Protein AF-A0A1Z9LY02-F1 (afdb_monomer_lite)

pLDDT: mean 76.51, std 13.0, range [57.12, 95.88]

Radius of gyration: 26.52 Å; chains: 1; bounding box: 46×36×66 Å

Structure (mmCIF, N/CA/C/O backbone):
data_AF-A0A1Z9LY02-F1
#
_entry.id   AF-A0A1Z9LY02-F1
#
loop_
_atom_site.group_PDB
_atom_site.id
_atom_site.type_symbol
_atom_site.label_atom_id
_atom_site.label_alt_id
_atom_site.label_comp_id
_atom_site.label_asym_id
_atom_site.label_entity_id
_atom_site.label_seq_id
_atom_site.pdbx_PDB_ins_code
_atom_site.Cartn_x
_atom_site.Cartn_y
_atom_site.Cartn_z
_atom_site.occupancy
_atom_site.B_iso_or_equiv
_atom_site.auth_seq_id
_atom_site.auth_comp_id
_atom_site.auth_asym_id
_atom_site.auth_atom_id
_atom_site.pdbx_PDB_model_num
ATOM 1 N N . MET A 1 1 ? 29.353 24.395 -49.100 1.00 71.88 1 MET A N 1
ATOM 2 C CA . MET A 1 1 ? 28.137 24.022 -48.342 1.00 71.88 1 MET A CA 1
ATOM 3 C C . MET A 1 1 ? 27.803 22.582 -48.687 1.00 71.88 1 MET A C 1
ATOM 5 O O . MET A 1 1 ? 27.830 22.262 -49.871 1.00 71.88 1 MET A O 1
ATOM 9 N N . LYS A 1 2 ? 27.563 21.715 -47.696 1.00 73.38 2 LYS A N 1
ATOM 10 C CA . LYS A 1 2 ? 27.079 20.348 -47.959 1.00 73.38 2 LYS A CA 1
ATOM 11 C C . LYS A 1 2 ? 25.687 20.432 -48.602 1.00 73.38 2 LYS A C 1
ATOM 13 O O . LYS A 1 2 ? 24.901 21.297 -48.212 1.00 73.38 2 LYS A O 1
ATOM 18 N N . LYS A 1 3 ? 25.389 19.585 -49.592 1.00 83.69 3 LYS A N 1
ATOM 19 C CA . LYS A 1 3 ? 24.049 19.536 -50.195 1.00 83.69 3 LYS A CA 1
ATOM 20 C C . LYS A 1 3 ? 23.097 18.811 -49.242 1.00 83.69 3 LYS A C 1
ATOM 22 O O . LYS A 1 3 ? 23.521 17.927 -48.502 1.00 83.69 3 LYS A O 1
ATOM 27 N N . LEU A 1 4 ? 21.806 19.149 -49.283 1.00 73.31 4 LEU A N 1
ATOM 28 C CA . LEU A 1 4 ? 20.780 18.470 -48.476 1.00 73.31 4 LEU A CA 1
ATOM 29 C C . LEU A 1 4 ? 20.786 16.946 -48.683 1.00 73.31 4 LEU A C 1
ATOM 31 O O . LEU A 1 4 ? 20.618 16.202 -47.724 1.00 73.31 4 LEU A O 1
ATOM 35 N N . 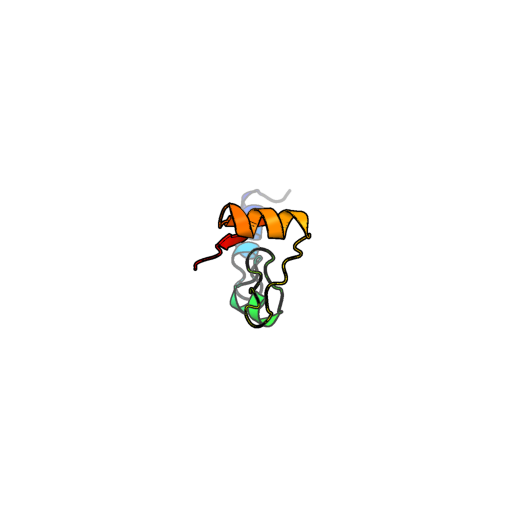SER A 1 5 ? 21.050 16.485 -49.908 1.00 76.62 5 SER A N 1
ATOM 36 C CA . SER A 1 5 ? 21.201 15.062 -50.236 1.00 76.62 5 SER A CA 1
ATOM 37 C C . SER A 1 5 ? 22.282 14.376 -49.404 1.00 76.62 5 SER A C 1
ATOM 39 O O . SER A 1 5 ? 22.085 13.262 -48.927 1.00 76.62 5 SER A O 1
ATOM 41 N N . ASP A 1 6 ? 23.412 15.052 -49.206 1.00 78.44 6 ASP A N 1
ATOM 42 C CA . ASP A 1 6 ? 24.569 14.488 -48.518 1.00 78.44 6 ASP A CA 1
ATOM 43 C C . ASP A 1 6 ? 24.274 14.357 -47.021 1.00 78.44 6 ASP A C 1
ATOM 45 O O . ASP A 1 6 ? 24.601 13.342 -46.417 1.00 78.44 6 ASP A O 1
ATOM 49 N N . ILE A 1 7 ? 23.565 15.339 -46.452 1.00 77.69 7 ILE A N 1
ATOM 50 C CA . ILE A 1 7 ? 23.127 15.345 -45.049 1.00 77.69 7 ILE A CA 1
ATOM 51 C C . ILE A 1 7 ? 22.106 14.229 -44.789 1.00 77.69 7 ILE A C 1
ATOM 53 O O . ILE A 1 7 ? 22.214 13.516 -43.795 1.00 77.69 7 ILE A O 1
ATOM 57 N N . VAL A 1 8 ? 21.133 14.044 -45.687 1.00 69.69 8 VAL A N 1
ATOM 58 C CA . VAL A 1 8 ? 20.114 12.989 -45.557 1.00 69.69 8 VAL A CA 1
ATOM 59 C C . VAL A 1 8 ? 20.744 11.598 -45.665 1.00 69.69 8 VAL A C 1
ATOM 61 O O . VAL A 1 8 ? 20.416 10.719 -44.872 1.00 69.69 8 VAL A O 1
ATOM 64 N N . MET A 1 9 ? 21.687 11.396 -46.592 1.00 72.62 9 MET A N 1
ATOM 65 C CA . MET A 1 9 ? 22.422 10.131 -46.704 1.00 72.62 9 MET A CA 1
ATOM 66 C C . MET A 1 9 ? 23.313 9.862 -45.486 1.00 72.62 9 MET A C 1
ATOM 68 O O . MET A 1 9 ? 23.415 8.718 -45.050 1.00 72.62 9 MET A O 1
ATOM 72 N N . GLU A 1 10 ? 23.959 10.890 -44.934 1.00 70.19 10 GLU A N 1
ATOM 73 C CA . GLU A 1 10 ? 24.799 10.781 -43.736 1.00 70.19 10 GLU A CA 1
ATOM 74 C C . GLU A 1 10 ? 23.952 10.416 -42.505 1.00 70.19 10 GLU A C 1
ATOM 76 O O . GLU A 1 10 ? 24.249 9.438 -41.824 1.00 70.19 10 GLU A O 1
ATOM 81 N N . LEU A 1 11 ? 22.829 11.104 -42.281 1.00 66.94 11 LEU A N 1
ATOM 82 C CA . LEU A 1 11 ? 21.900 10.801 -41.185 1.00 66.94 11 LEU A CA 1
ATOM 83 C C . LEU A 1 11 ? 21.215 9.437 -41.344 1.00 66.94 11 LEU A C 1
ATOM 85 O O . LEU A 1 11 ? 21.044 8.721 -40.360 1.00 66.94 11 LEU A O 1
ATOM 89 N N . GLY A 1 12 ? 20.857 9.049 -42.570 1.00 63.06 12 GLY A N 1
ATOM 90 C CA . GLY A 1 12 ? 20.286 7.732 -42.856 1.00 63.06 12 GLY A CA 1
ATOM 91 C C . GLY A 1 12 ? 21.252 6.588 -42.531 1.00 63.06 12 GLY A C 1
ATOM 92 O O . GLY A 1 12 ? 20.829 5.563 -41.999 1.00 63.06 12 GLY A O 1
ATOM 93 N N . LYS A 1 13 ? 22.558 6.776 -42.772 1.00 61.72 13 LYS A N 1
ATOM 94 C CA . LYS A 1 13 ? 23.609 5.819 -42.379 1.00 61.72 13 LYS A CA 1
ATOM 95 C C . LYS A 1 13 ? 23.763 5.721 -40.862 1.00 61.72 13 LYS A C 1
ATOM 97 O O . LYS A 1 13 ? 23.853 4.616 -40.346 1.00 61.72 13 LYS A O 1
ATOM 102 N N . VAL A 1 14 ? 23.711 6.847 -40.146 1.00 61.41 14 VAL A N 1
ATOM 103 C CA . VAL A 1 14 ? 23.745 6.865 -38.669 1.00 61.41 14 VAL A CA 1
ATOM 104 C C . VAL A 1 14 ? 22.533 6.143 -38.071 1.00 61.41 14 VAL A C 1
ATOM 106 O O . VAL A 1 14 ? 22.654 5.497 -37.038 1.00 61.41 14 VAL A O 1
ATOM 109 N N . GLN A 1 15 ? 21.369 6.204 -38.725 1.00 57.12 15 GLN A N 1
ATOM 110 C CA . GLN A 1 15 ? 20.165 5.507 -38.261 1.00 57.12 15 GLN A CA 1
ATOM 111 C C . GLN A 1 15 ? 20.150 4.000 -38.551 1.00 57.12 15 GLN A C 1
ATOM 113 O O . GLN A 1 15 ? 19.386 3.273 -37.920 1.00 57.12 15 GLN A O 1
ATOM 118 N N . THR A 1 16 ? 20.968 3.530 -39.495 1.00 57.88 16 THR A N 1
ATOM 119 C CA . THR A 1 16 ? 20.955 2.145 -39.998 1.00 57.88 16 THR A CA 1
ATOM 120 C C . THR A 1 16 ? 22.222 1.358 -39.673 1.00 57.88 16 THR A C 1
ATOM 122 O O . THR A 1 16 ? 22.332 0.200 -40.080 1.00 57.88 16 THR A O 1
ATOM 125 N N . ASP A 1 17 ? 23.158 1.950 -38.927 1.00 63.56 17 ASP A N 1
ATOM 126 C CA . ASP A 1 17 ? 24.333 1.250 -38.421 1.00 63.56 17 ASP A CA 1
ATOM 127 C C . ASP A 1 17 ? 23.880 0.100 -37.509 1.00 63.56 17 ASP A C 1
ATOM 129 O O . ASP A 1 17 ? 23.321 0.295 -36.428 1.00 63.56 17 ASP A O 1
ATOM 133 N N . LYS A 1 18 ? 24.054 -1.125 -38.006 1.00 60.66 18 LYS A N 1
ATOM 134 C CA . LYS A 1 18 ? 23.618 -2.352 -37.338 1.00 60.66 18 LYS A CA 1
ATOM 135 C C . LYS A 1 18 ? 24.479 -2.666 -36.116 1.00 60.66 18 LYS A C 1
ATOM 137 O O . LYS A 1 18 ? 23.992 -3.319 -35.192 1.00 60.66 18 LYS A O 1
ATOM 142 N N . ASP A 1 19 ? 25.726 -2.201 -36.123 1.00 66.56 19 ASP A N 1
ATOM 143 C CA . ASP A 1 19 ? 26.716 -2.484 -35.091 1.00 66.56 19 ASP A CA 1
ATOM 144 C C . ASP A 1 19 ? 26.707 -1.406 -33.997 1.00 66.56 19 ASP A C 1
ATOM 146 O O . ASP A 1 19 ? 26.994 -1.706 -32.837 1.00 66.56 19 ASP A O 1
ATOM 150 N N . ASN A 1 20 ? 26.291 -0.178 -34.330 1.00 64.94 20 ASN A N 1
ATOM 151 C CA . ASN A 1 20 ? 26.078 0.902 -33.367 1.00 64.94 20 ASN A CA 1
ATOM 152 C C . ASN A 1 20 ? 24.751 1.649 -33.613 1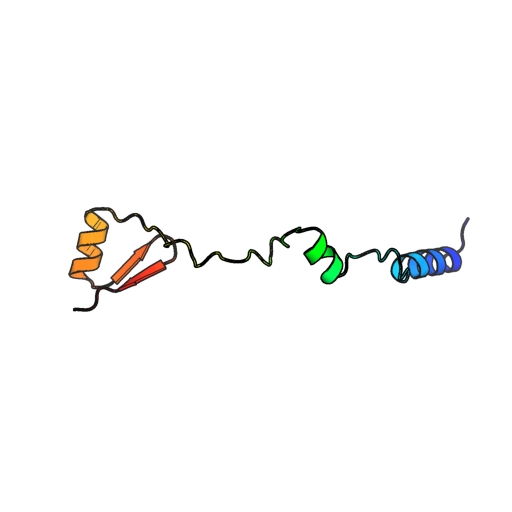.00 64.94 20 ASN A C 1
ATOM 154 O O . ASN A 1 20 ? 24.761 2.824 -33.996 1.00 64.94 20 ASN A O 1
ATOM 158 N N . PRO A 1 21 ? 23.597 0.985 -33.411 1.00 66.81 21 PRO A N 1
ATOM 159 C CA . PRO A 1 21 ? 22.307 1.612 -33.647 1.00 66.81 21 PRO A CA 1
ATOM 160 C C . PRO A 1 21 ? 22.131 2.821 -32.716 1.00 66.81 21 PRO A C 1
ATOM 162 O O . PRO A 1 21 ? 22.510 2.759 -31.542 1.00 66.81 21 PRO A O 1
ATOM 165 N N . PRO A 1 22 ? 21.499 3.913 -33.183 1.00 65.00 22 PRO A N 1
ATOM 166 C CA . PRO A 1 22 ? 21.305 5.123 -32.377 1.00 65.00 22 PRO A CA 1
ATOM 167 C C . PRO A 1 22 ? 20.405 4.882 -31.155 1.00 65.00 22 PRO A C 1
ATOM 169 O O . PRO A 1 22 ? 20.379 5.689 -30.228 1.00 65.00 22 PRO A O 1
ATOM 172 N N . PHE A 1 23 ? 19.677 3.763 -31.145 1.00 66.81 23 PHE A N 1
ATOM 173 C CA . PHE A 1 23 ? 18.860 3.299 -30.036 1.00 66.81 23 PHE A CA 1
ATOM 174 C C . PHE A 1 23 ? 19.337 1.918 -29.599 1.00 66.81 23 PH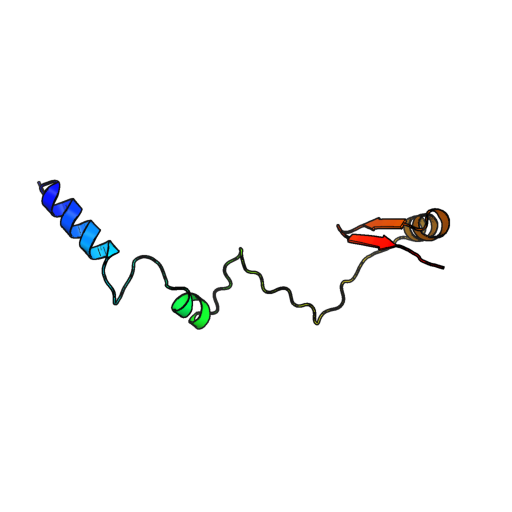E A C 1
ATOM 176 O O . PHE A 1 23 ? 19.500 1.014 -30.422 1.00 66.81 23 PHE A O 1
ATOM 183 N N . LYS A 1 24 ? 19.523 1.739 -28.289 1.00 65.69 24 LYS A N 1
ATOM 184 C CA . LYS A 1 24 ? 19.871 0.436 -27.721 1.00 65.69 24 LYS A CA 1
ATOM 185 C C . LYS A 1 24 ? 18.724 -0.543 -27.948 1.00 65.69 24 LYS A C 1
ATOM 187 O O . LYS A 1 24 ? 17.563 -0.240 -27.677 1.00 65.69 24 LYS A O 1
ATOM 192 N N . THR A 1 25 ? 19.052 -1.735 -28.423 1.00 69.25 25 THR A N 1
ATOM 193 C CA . THR A 1 25 ? 18.084 -2.830 -28.550 1.00 69.25 25 THR A CA 1
ATOM 194 C C . THR A 1 25 ? 17.648 -3.337 -27.166 1.00 69.25 25 THR A C 1
ATOM 196 O O . THR A 1 25 ? 18.423 -3.235 -26.212 1.00 69.25 25 THR A O 1
ATOM 199 N N . PRO A 1 26 ? 16.464 -3.968 -27.031 1.00 67.75 26 PRO A N 1
ATOM 200 C CA . PRO A 1 26 ? 16.021 -4.557 -25.762 1.00 67.75 26 PRO A CA 1
ATOM 201 C C . PRO A 1 26 ? 17.053 -5.503 -25.127 1.00 67.75 26 PRO A C 1
ATOM 203 O O . PRO A 1 26 ? 17.309 -5.417 -23.932 1.00 67.75 26 PRO A O 1
ATOM 206 N N . LYS A 1 27 ? 17.745 -6.321 -25.936 1.00 69.88 27 LYS A N 1
ATOM 207 C CA . LYS A 1 27 ? 18.822 -7.216 -25.471 1.00 69.88 27 LYS A CA 1
ATOM 208 C C . LYS A 1 27 ? 20.034 -6.467 -24.903 1.00 69.88 27 LYS A C 1
ATOM 210 O O . LYS A 1 27 ? 20.672 -6.950 -23.971 1.00 69.88 27 LYS A O 1
ATOM 215 N N . GLN A 1 28 ? 20.382 -5.309 -25.471 1.00 69.06 28 GLN A N 1
ATOM 216 C CA . GLN A 1 28 ? 21.462 -4.462 -24.949 1.00 69.06 28 GLN A CA 1
ATOM 217 C C . GLN A 1 28 ? 21.049 -3.804 -23.626 1.00 69.06 28 GLN A C 1
ATOM 219 O O . GLN A 1 28 ? 21.842 -3.794 -22.692 1.00 69.06 28 GLN A O 1
ATOM 224 N N . ILE A 1 29 ? 19.800 -3.342 -23.517 1.00 67.69 29 ILE A N 1
ATOM 225 C CA . ILE A 1 29 ? 19.243 -2.761 -22.284 1.00 67.69 29 ILE A CA 1
ATOM 226 C C . ILE A 1 29 ? 19.208 -3.806 -21.154 1.00 67.69 29 ILE A C 1
ATOM 228 O O . ILE A 1 29 ? 19.627 -3.518 -20.034 1.00 67.69 29 ILE A O 1
ATOM 232 N N . GLU A 1 30 ? 18.792 -5.042 -21.454 1.00 66.56 30 GLU A N 1
ATOM 233 C CA . GLU A 1 30 ? 18.802 -6.163 -20.501 1.00 66.56 30 GLU A CA 1
ATOM 234 C C . GLU A 1 30 ? 20.213 -6.502 -20.000 1.00 66.56 30 GLU A C 1
ATOM 236 O O . GLU A 1 30 ? 20.402 -6.726 -18.805 1.00 66.56 30 GLU A O 1
ATOM 241 N N . LYS A 1 31 ? 21.214 -6.509 -20.894 1.00 69.75 31 LYS A N 1
ATOM 242 C CA . LYS A 1 31 ? 22.617 -6.800 -20.552 1.00 69.75 31 LYS A CA 1
ATOM 243 C C . LYS A 1 31 ? 23.262 -5.700 -19.705 1.00 69.75 31 LYS A C 1
ATOM 245 O O . LYS A 1 31 ? 24.131 -5.992 -18.890 1.00 69.75 31 LYS A O 1
ATOM 250 N N . GLU A 1 32 ? 22.857 -4.449 -19.903 1.00 65.56 32 GLU A N 1
ATOM 251 C CA . GLU A 1 32 ? 23.361 -3.301 -19.143 1.00 65.56 32 GLU A CA 1
ATOM 252 C C . GLU A 1 32 ? 22.681 -3.135 -17.776 1.00 65.56 32 GLU A C 1
ATOM 254 O O . GLU A 1 32 ? 23.112 -2.302 -16.982 1.00 65.56 32 GLU A O 1
ATOM 259 N N . GLY A 1 33 ? 21.622 -3.902 -17.484 1.00 58.75 33 GLY A N 1
ATOM 260 C CA . GLY A 1 33 ? 20.898 -3.816 -16.213 1.00 58.75 33 GLY A CA 1
ATOM 261 C C . GLY A 1 33 ? 20.200 -2.470 -15.988 1.00 58.75 33 GLY A C 1
ATOM 262 O O . GLY A 1 33 ? 19.729 -2.202 -14.883 1.00 58.75 33 GLY A O 1
ATOM 263 N N . VAL A 1 34 ? 20.118 -1.626 -17.023 1.00 57.34 34 VAL A N 1
ATOM 264 C CA . VAL A 1 34 ? 19.402 -0.351 -16.984 1.00 57.34 34 VAL A CA 1
ATOM 265 C C . VAL A 1 34 ? 17.921 -0.688 -16.988 1.00 57.34 34 VAL A C 1
ATOM 267 O O . VAL A 1 34 ? 17.329 -0.994 -18.023 1.00 57.34 34 VAL A O 1
ATOM 270 N N . THR A 1 35 ? 17.321 -0.689 -15.803 1.00 57.41 35 THR A N 1
ATOM 271 C CA . THR A 1 35 ? 15.878 -0.830 -15.674 1.00 57.41 35 THR A CA 1
ATOM 272 C C . THR A 1 35 ? 15.259 0.382 -16.363 1.00 57.41 35 THR A C 1
ATOM 274 O O . THR A 1 35 ? 15.487 1.527 -15.975 1.00 57.41 35 THR A O 1
ATOM 277 N N . ASN A 1 36 ? 14.529 0.161 -17.457 1.00 60.56 36 ASN A N 1
ATOM 278 C CA . ASN A 1 36 ? 13.734 1.230 -18.046 1.00 60.56 36 ASN A CA 1
ATOM 279 C C . ASN A 1 36 ? 12.801 1.722 -16.920 1.00 60.56 36 ASN A C 1
ATOM 281 O O . ASN A 1 36 ? 12.147 0.874 -16.307 1.00 60.56 36 ASN A O 1
ATOM 285 N N . PRO A 1 37 ? 12.739 3.023 -16.581 1.00 57.97 37 PRO A N 1
ATOM 286 C CA . PRO A 1 37 ? 11.907 3.505 -15.473 1.00 57.97 37 PRO A CA 1
ATOM 287 C C . PRO A 1 37 ? 10.425 3.136 -15.641 1.00 57.97 37 PRO A C 1
ATOM 289 O O . PRO A 1 37 ? 9.701 3.020 -14.659 1.00 57.97 37 PRO A O 1
ATOM 292 N N . VAL A 1 38 ? 9.998 2.876 -16.881 1.00 61.00 38 VAL A N 1
ATOM 293 C CA . VAL A 1 38 ? 8.660 2.375 -17.230 1.00 61.00 38 VAL A CA 1
ATOM 294 C C . VAL A 1 38 ? 8.475 0.887 -16.880 1.00 61.00 38 VAL A C 1
ATOM 296 O O . VAL A 1 38 ? 7.364 0.446 -16.612 1.00 61.00 38 VAL A O 1
ATOM 299 N N . THR A 1 39 ? 9.551 0.099 -16.847 1.00 60.34 39 THR A N 1
ATOM 300 C CA . THR A 1 39 ? 9.550 -1.323 -16.470 1.00 60.34 39 THR A CA 1
ATOM 301 C C . THR A 1 39 ? 10.284 -1.522 -15.145 1.00 60.34 39 THR A C 1
ATOM 303 O O . THR A 1 39 ? 11.298 -2.225 -15.071 1.00 60.34 39 THR A O 1
ATOM 306 N N . GLN A 1 40 ? 9.790 -0.903 -14.074 1.00 61.19 40 GLN A N 1
ATOM 307 C CA . GLN A 1 40 ? 10.169 -1.333 -12.731 1.00 61.19 40 GLN A CA 1
ATOM 308 C C . GLN A 1 40 ? 9.616 -2.740 -12.495 1.00 61.19 40 GLN A C 1
ATOM 310 O O . GLN A 1 40 ? 8.408 -2.927 -12.348 1.00 61.19 40 GLN A O 1
ATOM 315 N N . LYS A 1 41 ? 10.502 -3.742 -12.452 1.00 66.81 41 LYS A N 1
ATOM 316 C CA . LYS A 1 41 ? 10.139 -5.090 -12.001 1.00 66.81 41 LYS A CA 1
ATOM 317 C C . LYS A 1 41 ? 9.662 -4.976 -10.551 1.00 66.81 41 LYS A C 1
ATOM 319 O O . LYS A 1 41 ? 10.471 -4.697 -9.671 1.00 66.81 41 LYS A O 1
ATOM 324 N N . HIS A 1 42 ? 8.358 -5.115 -10.322 1.00 66.31 42 HIS A N 1
ATOM 325 C CA . HIS A 1 42 ? 7.808 -5.139 -8.971 1.00 66.31 42 HIS A CA 1
ATOM 326 C C . HIS A 1 42 ? 8.286 -6.406 -8.262 1.00 66.31 42 HIS A C 1
ATOM 328 O O . HIS A 1 42 ? 8.141 -7.517 -8.774 1.00 66.31 42 HIS A O 1
ATOM 334 N N . ASP A 1 43 ? 8.901 -6.218 -7.100 1.00 69.31 43 ASP A N 1
ATOM 335 C CA . ASP A 1 43 ? 9.352 -7.302 -6.242 1.00 69.31 43 ASP A CA 1
ATOM 336 C C . ASP A 1 43 ? 8.207 -7.713 -5.309 1.00 69.31 43 ASP A C 1
ATOM 338 O O . ASP A 1 43 ? 8.055 -7.175 -4.215 1.00 69.31 43 ASP A O 1
ATOM 342 N N . PHE A 1 44 ? 7.391 -8.668 -5.760 1.00 73.69 44 PHE A N 1
ATOM 343 C CA . PHE A 1 44 ? 6.285 -9.225 -4.973 1.00 73.69 44 PHE A CA 1
ATOM 344 C C . PHE A 1 44 ? 6.745 -10.181 -3.858 1.00 73.69 44 PHE A C 1
ATOM 346 O O . PHE A 1 44 ? 5.907 -10.707 -3.131 1.00 73.69 44 PHE A O 1
ATOM 353 N N . SER A 1 45 ? 8.053 -10.438 -3.711 1.00 82.00 45 SER A N 1
ATOM 354 C CA . SER A 1 45 ? 8.563 -11.242 -2.590 1.00 82.00 45 SER A CA 1
ATOM 355 C C . SER A 1 45 ? 8.545 -10.474 -1.268 1.00 82.00 45 SER A C 1
ATOM 357 O O . SER A 1 45 ? 8.554 -11.077 -0.193 1.00 82.00 45 SER A O 1
ATOM 359 N N . LYS A 1 46 ? 8.502 -9.140 -1.339 1.00 80.94 46 LYS A N 1
ATOM 360 C CA . LYS A 1 46 ? 8.424 -8.278 -0.165 1.00 80.94 46 LYS A CA 1
ATOM 361 C C . LYS A 1 46 ? 6.961 -8.053 0.213 1.00 80.94 46 LYS A C 1
ATOM 363 O O . LYS A 1 46 ? 6.160 -7.716 -0.660 1.00 80.94 46 LYS A O 1
ATOM 368 N N . PRO A 1 47 ? 6.599 -8.202 1.499 1.00 83.00 47 PRO A N 1
ATOM 369 C CA . PRO A 1 47 ? 5.257 -7.868 1.943 1.00 83.00 47 PRO A CA 1
ATOM 370 C C . PRO A 1 47 ? 5.003 -6.373 1.735 1.00 83.00 47 PRO A C 1
ATOM 372 O O . PRO A 1 47 ? 5.885 -5.539 1.952 1.00 83.00 47 PRO A O 1
ATOM 375 N N . THR A 1 48 ? 3.781 -6.038 1.333 1.00 83.75 48 THR A N 1
ATOM 376 C CA . THR A 1 48 ? 3.333 -4.645 1.302 1.00 83.75 48 THR A CA 1
ATOM 377 C C . THR A 1 48 ? 3.009 -4.218 2.728 1.00 83.75 48 THR A C 1
ATOM 379 O O . THR A 1 48 ? 2.200 -4.858 3.396 1.00 83.75 48 THR A O 1
ATOM 382 N N . VAL A 1 49 ? 3.677 -3.172 3.212 1.00 86.12 49 VAL A N 1
ATOM 383 C CA . VAL A 1 49 ? 3.453 -2.623 4.554 1.00 86.12 49 VAL A CA 1
ATOM 384 C C . VAL A 1 49 ? 2.523 -1.427 4.432 1.00 86.12 49 VAL A C 1
ATOM 386 O O . VAL A 1 49 ? 2.832 -0.487 3.706 1.00 86.12 49 VAL A O 1
ATOM 389 N N . VAL A 1 50 ? 1.418 -1.466 5.168 1.00 88.00 50 VAL A N 1
ATOM 390 C CA . VAL A 1 50 ? 0.453 -0.368 5.293 1.00 88.00 50 VAL A CA 1
ATOM 391 C C . VAL A 1 50 ? 0.466 0.146 6.726 1.00 88.00 50 VAL A C 1
ATOM 393 O O . VAL A 1 50 ? 0.560 -0.643 7.671 1.00 88.00 50 VAL A O 1
ATOM 396 N N . HIS A 1 51 ? 0.397 1.464 6.902 1.00 90.88 51 HIS A N 1
ATOM 397 C CA . HIS A 1 51 ? 0.330 2.069 8.231 1.00 90.88 51 HIS A CA 1
ATOM 398 C C . HIS A 1 51 ? -1.120 2.420 8.544 1.00 90.88 51 HIS A C 1
ATOM 400 O O . HIS A 1 51 ? -1.725 3.224 7.847 1.00 90.88 51 HIS A O 1
ATOM 406 N N . ILE A 1 52 ? -1.669 1.826 9.606 1.00 92.31 52 ILE A N 1
ATOM 407 C CA . ILE A 1 52 ? -3.053 2.063 10.020 1.00 92.31 52 ILE A CA 1
ATOM 408 C C . ILE A 1 52 ? -3.052 2.673 11.420 1.00 92.31 52 ILE A C 1
ATOM 410 O O . ILE A 1 52 ? -2.542 2.091 12.381 1.00 92.31 52 ILE A O 1
ATOM 414 N N . SER A 1 53 ? -3.612 3.871 11.545 1.00 94.94 53 SER A N 1
ATOM 415 C CA . SER A 1 53 ? -3.856 4.517 12.831 1.00 94.94 53 SER A CA 1
ATOM 416 C C . SER A 1 53 ? -5.011 3.845 13.580 1.00 94.94 53 SER A C 1
ATOM 418 O O . SER A 1 53 ? -5.843 3.148 13.003 1.00 94.94 53 SER A O 1
ATOM 420 N N . LYS A 1 54 ? -5.129 4.100 14.889 1.00 95.88 54 LYS A N 1
ATOM 421 C CA . LYS A 1 54 ? -6.252 3.568 15.687 1.00 95.88 54 LYS A CA 1
ATOM 422 C C . LYS A 1 54 ? -7.618 3.961 15.114 1.00 95.88 54 LYS A C 1
ATOM 424 O O . LYS A 1 54 ? -8.514 3.133 15.063 1.00 95.88 54 LYS A O 1
ATOM 429 N N . LYS A 1 55 ? -7.742 5.199 14.628 1.00 95.12 55 LYS A N 1
ATOM 430 C CA . LYS A 1 55 ? -8.972 5.711 14.018 1.00 95.12 55 LYS A CA 1
ATOM 431 C C . LYS A 1 55 ? -9.316 4.977 12.720 1.00 95.12 55 LYS A C 1
ATOM 433 O O . LYS A 1 55 ? -10.473 4.668 12.476 1.00 95.12 55 LYS A O 1
ATOM 438 N N . GLU A 1 56 ? -8.324 4.700 11.883 1.00 94.12 56 GLU A N 1
ATOM 439 C CA . GLU A 1 56 ? -8.538 3.963 10.633 1.00 94.12 56 GLU A CA 1
ATOM 440 C C . GLU A 1 56 ? -8.875 2.493 10.891 1.00 94.12 56 GLU A C 1
ATOM 442 O O . GLU A 1 56 ? -9.696 1.931 10.175 1.00 94.12 56 GLU A O 1
ATOM 447 N N . MET A 1 57 ? -8.324 1.893 11.952 1.00 93.56 57 MET A N 1
ATOM 448 C CA . MET A 1 57 ? -8.749 0.566 12.402 1.00 93.56 57 MET A CA 1
ATOM 449 C C . MET A 1 57 ? -10.207 0.550 12.869 1.00 93.56 57 MET A C 1
ATOM 451 O O . MET A 1 57 ? -10.918 -0.403 12.571 1.00 93.56 57 MET A O 1
ATOM 455 N N . GLU A 1 58 ? -10.670 1.588 13.572 1.00 94.81 58 GLU A N 1
ATOM 456 C CA . GLU A 1 58 ? -12.084 1.717 13.956 1.00 94.81 58 GLU A CA 1
ATOM 457 C C . GLU A 1 58 ? -12.992 1.838 12.725 1.00 94.81 58 GLU A C 1
ATOM 459 O O . GLU A 1 58 ? -14.038 1.197 12.673 1.00 94.81 58 GLU A O 1
ATOM 464 N N . ILE A 1 59 ? -12.580 2.613 11.716 1.00 93.62 59 ILE A N 1
ATOM 465 C CA . ILE A 1 59 ? -13.302 2.732 10.440 1.00 93.62 59 ILE A CA 1
ATOM 466 C C . ILE A 1 59 ? -13.359 1.376 9.736 1.00 93.62 59 ILE A C 1
ATOM 468 O O . ILE A 1 59 ? -14.442 0.920 9.390 1.00 93.62 59 ILE A O 1
ATOM 472 N N . LEU A 1 60 ? -12.218 0.696 9.587 1.00 94.50 60 LEU A N 1
ATOM 473 C CA . LEU A 1 60 ? -12.160 -0.620 8.951 1.00 94.50 60 LEU A CA 1
ATOM 474 C C . LEU A 1 60 ? -13.058 -1.637 9.665 1.00 94.50 60 LEU A C 1
ATOM 476 O O . LEU A 1 60 ? -13.742 -2.412 9.009 1.00 94.50 60 LEU A O 1
ATOM 480 N N . HIS A 1 61 ? -13.066 -1.618 10.997 1.00 93.00 61 HIS A N 1
ATOM 481 C CA . HIS A 1 61 ? -13.887 -2.512 11.806 1.00 93.00 61 HIS A CA 1
ATOM 482 C C . HIS A 1 61 ? -15.391 -2.233 11.662 1.00 93.00 61 HIS A C 1
ATOM 484 O O . HIS A 1 61 ? -16.184 -3.167 11.657 1.00 93.00 61 HIS A O 1
ATOM 490 N N . ASN A 1 62 ? -15.798 -0.966 11.566 1.00 93.75 62 ASN A N 1
ATOM 491 C CA . ASN A 1 62 ? -17.215 -0.594 11.523 1.00 93.75 62 ASN A CA 1
ATOM 492 C C . ASN A 1 62 ? -17.803 -0.636 10.108 1.00 93.75 62 ASN A C 1
ATOM 494 O O . ASN A 1 62 ? -18.936 -1.077 9.928 1.00 93.75 62 ASN A O 1
ATOM 498 N N . ASP A 1 63 ? -17.035 -0.182 9.119 1.00 93.31 63 ASP A N 1
ATOM 499 C CA . ASP A 1 63 ? -17.487 -0.028 7.735 1.00 93.31 63 ASP A CA 1
ATOM 500 C C . ASP A 1 63 ? -17.069 -1.221 6.855 1.00 93.31 63 ASP A C 1
ATOM 502 O O . ASP A 1 63 ? -17.490 -1.324 5.702 1.00 93.31 63 ASP A O 1
ATOM 506 N N . GLY A 1 64 ? -16.208 -2.110 7.367 1.00 93.00 64 GLY A N 1
ATOM 507 C CA . GLY A 1 64 ? -15.688 -3.284 6.656 1.00 93.00 64 GLY A CA 1
ATOM 508 C C . GLY A 1 64 ? -14.687 -2.954 5.544 1.00 93.00 64 GLY A C 1
ATOM 509 O O . GLY A 1 64 ? -14.182 -3.849 4.866 1.00 93.00 64 GLY A O 1
ATOM 510 N N . ARG A 1 65 ? -14.378 -1.671 5.330 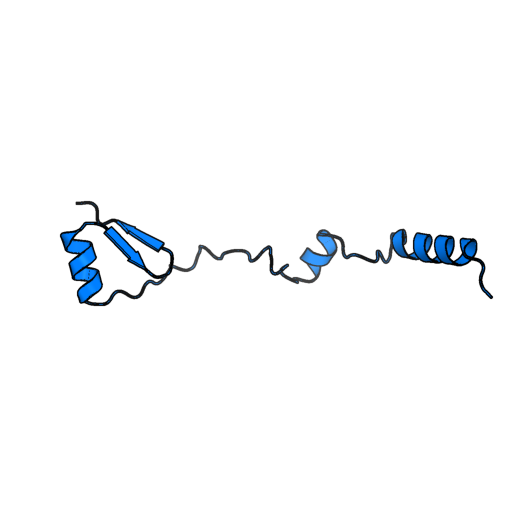1.00 93.25 65 ARG A N 1
ATOM 511 C CA . ARG A 1 65 ? -13.519 -1.198 4.240 1.00 93.25 65 ARG A CA 1
ATOM 512 C C . ARG A 1 65 ? -12.664 -0.019 4.686 1.00 93.25 65 ARG A C 1
ATOM 514 O O . ARG A 1 65 ? -13.149 0.905 5.328 1.00 93.25 65 ARG A O 1
ATOM 521 N N . LEU A 1 66 ? -11.406 -0.013 4.257 1.00 94.88 66 LEU A N 1
ATOM 522 C CA . LEU A 1 66 ? -10.482 1.106 4.425 1.00 94.88 66 LEU A CA 1
ATOM 523 C C . LEU A 1 66 ? -9.682 1.324 3.139 1.00 94.88 66 LEU A C 1
ATOM 525 O O . LEU A 1 66 ? -9.151 0.376 2.567 1.00 94.88 66 LEU A O 1
ATOM 529 N N . GLU A 1 67 ? -9.568 2.573 2.696 1.00 92.19 67 GLU A N 1
ATOM 530 C CA . GLU A 1 67 ? -8.695 2.967 1.586 1.00 92.19 67 GLU A CA 1
ATOM 531 C C . GLU A 1 67 ? -7.523 3.778 2.135 1.00 92.19 67 GLU A C 1
ATOM 533 O O .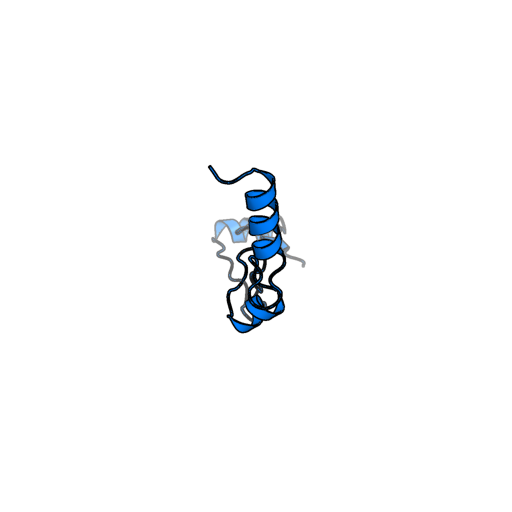 GLU A 1 67 ? -7.717 4.852 2.700 1.00 92.19 67 GLU A O 1
ATOM 538 N N . THR A 1 68 ? -6.307 3.253 1.993 1.00 90.06 68 THR A N 1
ATOM 539 C CA . THR A 1 68 ? -5.079 3.898 2.474 1.00 90.06 68 THR A CA 1
ATOM 540 C C . THR A 1 68 ? -3.887 3.499 1.611 1.00 90.06 68 THR A C 1
ATOM 542 O O . THR A 1 68 ? -3.890 2.425 1.017 1.00 90.06 68 THR A O 1
ATOM 545 N N . ASP A 1 69 ? -2.884 4.371 1.493 1.00 84.19 69 ASP A N 1
ATOM 546 C CA . ASP A 1 69 ? -1.656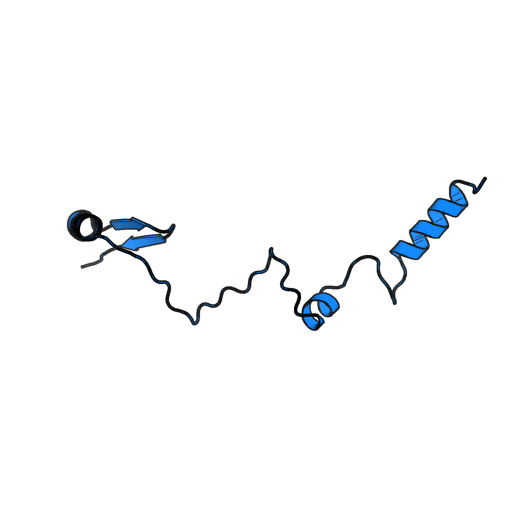 4.122 0.719 1.00 84.19 69 ASP A CA 1
ATOM 547 C C . ASP A 1 69 ? -1.902 3.636 -0.734 1.00 84.19 69 ASP A C 1
ATOM 549 O O . ASP A 1 69 ? -1.089 2.925 -1.322 1.00 84.19 69 ASP A O 1
ATOM 553 N N . GLY A 1 70 ? -3.039 4.017 -1.334 1.00 84.75 70 GLY A N 1
ATOM 554 C CA . GLY A 1 70 ? -3.445 3.581 -2.679 1.00 84.75 70 GLY A CA 1
ATOM 555 C C . GLY A 1 70 ? -3.936 2.129 -2.764 1.00 84.75 70 GLY A C 1
ATOM 556 O O . GLY A 1 70 ? -4.049 1.587 -3.862 1.00 84.75 70 GLY A O 1
ATOM 557 N N . ILE A 1 71 ? -4.226 1.503 -1.623 1.00 88.81 71 ILE A N 1
ATOM 558 C CA . ILE A 1 71 ? -4.687 0.122 -1.484 1.00 88.81 71 ILE A CA 1
ATOM 559 C C . ILE A 1 71 ? -6.040 0.123 -0.761 1.00 88.81 71 ILE A C 1
ATOM 561 O O . ILE A 1 71 ? -6.286 0.916 0.148 1.00 88.81 71 ILE A O 1
ATOM 565 N N . THR A 1 72 ? -6.933 -0.782 -1.158 1.00 92.38 72 THR A N 1
ATOM 566 C CA . THR A 1 72 ? -8.187 -1.040 -0.444 1.00 92.38 72 THR A CA 1
ATOM 567 C C . THR A 1 72 ? -8.034 -2.285 0.422 1.00 92.38 72 THR A C 1
ATOM 569 O O . THR A 1 72 ? -7.719 -3.359 -0.085 1.00 92.38 72 THR A O 1
ATOM 572 N N . ILE A 1 73 ? -8.292 -2.141 1.718 1.00 92.19 73 ILE A N 1
ATOM 573 C CA . ILE A 1 73 ? -8.374 -3.227 2.693 1.00 92.19 73 ILE A CA 1
ATOM 574 C C . ILE A 1 73 ? -9.856 -3.509 2.937 1.00 92.19 73 ILE A C 1
ATOM 576 O O . ILE A 1 73 ? -10.625 -2.583 3.198 1.00 92.19 73 ILE A O 1
ATOM 580 N N . ILE A 1 74 ? -10.250 -4.776 2.833 1.00 94.00 74 ILE A N 1
ATOM 581 C CA . ILE A 1 74 ? -11.611 -5.249 3.099 1.00 94.00 74 ILE A CA 1
ATOM 582 C C . ILE A 1 74 ? -11.518 -6.241 4.255 1.00 94.00 74 ILE A C 1
ATOM 584 O O . ILE A 1 74 ? -10.706 -7.166 4.203 1.00 94.00 74 ILE A O 1
ATOM 588 N N . ALA A 1 75 ? -12.287 -5.997 5.311 1.00 89.94 75 ALA A N 1
ATOM 589 C CA . ALA A 1 75 ? -12.418 -6.906 6.438 1.00 89.94 75 ALA A CA 1
ATOM 590 C C . ALA A 1 75 ? -13.655 -7.785 6.206 1.00 89.94 75 ALA A C 1
ATOM 592 O O . ALA A 1 75 ? -14.778 -7.320 6.386 1.00 89.94 75 ALA A O 1
ATOM 593 N N . ASP A 1 76 ? -13.429 -9.027 5.777 1.00 82.38 76 ASP A N 1
ATOM 594 C CA . ASP A 1 76 ? -14.469 -10.059 5.700 1.00 82.38 76 ASP A CA 1
ATOM 595 C C . ASP A 1 76 ? -14.589 -10.771 7.065 1.00 82.38 76 ASP A C 1
ATOM 597 O O . ASP A 1 76 ? -13.579 -10.940 7.757 1.00 82.38 76 ASP A O 1
ATOM 601 N N . GLU A 1 77 ? -15.814 -11.149 7.456 1.00 63.88 77 GLU A N 1
ATOM 602 C CA . GLU A 1 77 ? -16.114 -11.892 8.702 1.00 63.88 77 GLU A CA 1
ATOM 603 C C . GLU A 1 77 ? -15.478 -13.292 8.759 1.00 63.88 77 GLU A C 1
ATOM 605 O O . GLU A 1 77 ? -15.526 -14.029 7.744 1.00 63.88 77 GLU A O 1
#

Sequence (77 aa):
MKKLSDIVMELGKVQTDKDNPPFKTPKQIEKEGVTNPVTQKHDFSKPTVVHISKKEMEILHNDGRLETDGITIIADE

Secondary structure (DSSP, 8-state):
---HHHHHHHHHHHHH-SSS-SS--HHHHHHHT---TT-----TTSPPP----HHHHHHHHHHSEEEETTEEEE---

Foldseek 3Di:
DDDPVRVVVVVVCQCPPPPDHPDDDPVRCVVVVPQPPVRDPDDPVDDDDFDADPVQVVCCVPVQWGQGPNDIHGRDD